Protein AF-A0A6S7CE94-F1 (afdb_monomer_lite)

pLDDT: mean 85.71, std 12.57, range [39.31, 97.12]

Sequence (89 aa):
MDEKVGGRLSKLSAPLGACEEAPDGAACRFILGQLKNPYFLGDEPGLTQTSGWVDAWTSKPSAYVVAAENSRDVAEAIKVGWDCGKSWG

Organism: NCBI:txid1544867

Radius of gyration: 15.88 Å; chains: 1; bounding box: 33×28×42 Å

Secondary structure (DSSP, 8-state):
-GGGGTS-EEEPP-TTHHHHH-TTSHHHHHHHHHTT-HHHHHH-TT-------TT-------SEEE---SHHHHHHHHHHHHHHHHTT-

Foldseek 3Di:
DCVQQPNQKDFADQQCVVCVVPVPDPSNVVSVVCVVPVVCQVPRQNDDDDPDDPPDDDDGGDRMDGPHPDPSNVVVVVVVVVVVVVVVD

Structure (mmCIF, N/CA/C/O backbone):
data_AF-A0A6S7CE94-F1
#
_entry.id   AF-A0A6S7CE94-F1
#
loop_
_atom_site.group_PDB
_atom_site.id
_atom_site.type_symbol
_atom_site.label_atom_id
_atom_site.label_alt_id
_atom_site.label_comp_id
_atom_site.label_asym_id
_atom_site.label_entity_id
_atom_site.label_seq_id
_atom_site.pdbx_PDB_ins_code
_atom_site.Cartn_x
_atom_site.Cartn_y
_atom_site.Cartn_z
_atom_site.occupancy
_atom_site.B_iso_or_equiv
_atom_site.auth_seq_id
_atom_site.auth_comp_id
_atom_site.auth_asym_id
_atom_site.auth_atom_id
_atom_site.pdbx_PDB_model_num
ATOM 1 N N . MET A 1 1 ? -5.196 -9.893 14.492 1.00 80.00 1 MET A N 1
ATOM 2 C CA . MET A 1 1 ? -5.685 -8.638 13.882 1.00 80.00 1 MET A CA 1
ATOM 3 C C . MET A 1 1 ? -6.768 -8.948 12.870 1.00 80.00 1 MET A C 1
ATOM 5 O O . MET A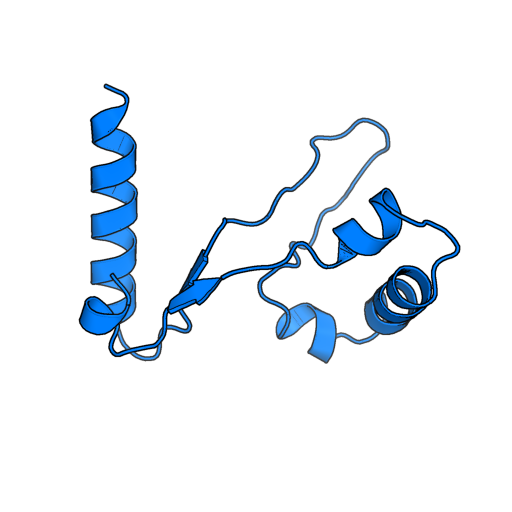 1 1 ? -7.865 -8.457 13.054 1.00 80.00 1 MET A O 1
ATOM 9 N N . ASP A 1 2 ? -6.499 -9.813 11.892 1.00 90.56 2 ASP A N 1
ATOM 10 C CA . ASP A 1 2 ? -7.478 -10.187 10.866 1.00 90.56 2 ASP A CA 1
ATOM 11 C C . ASP A 1 2 ? -8.857 -10.605 11.423 1.00 90.56 2 ASP A C 1
ATOM 13 O O . ASP A 1 2 ? -9.869 -9.993 11.099 1.00 90.56 2 ASP A O 1
ATOM 17 N N . GLU A 1 3 ? -8.897 -11.515 12.402 1.00 92.75 3 GLU A N 1
ATOM 18 C CA . GLU A 1 3 ? -10.142 -11.889 13.097 1.00 92.75 3 GLU A CA 1
ATOM 19 C C . GLU A 1 3 ? -10.861 -10.695 13.760 1.00 92.75 3 GLU A C 1
ATOM 21 O O . GLU A 1 3 ? -12.086 -10.593 13.719 1.00 92.75 3 GLU A O 1
ATOM 26 N N . LYS A 1 4 ? -10.112 -9.740 14.330 1.00 91.06 4 LYS A N 1
ATOM 27 C CA . LYS A 1 4 ? -10.686 -8.565 15.014 1.00 91.06 4 LYS A CA 1
ATOM 28 C C . LYS A 1 4 ? -11.386 -7.608 14.049 1.00 91.06 4 LYS A C 1
ATOM 30 O O . LYS A 1 4 ? -12.316 -6.922 14.469 1.00 91.06 4 LYS A O 1
ATOM 35 N N . VAL A 1 5 ? -10.960 -7.592 12.785 1.00 95.06 5 VAL A N 1
ATOM 36 C CA . VAL A 1 5 ? -11.592 -6.839 11.690 1.00 95.06 5 VAL A CA 1
ATOM 37 C C . VAL A 1 5 ? -12.478 -7.727 10.812 1.00 95.06 5 VAL A C 1
ATOM 39 O O . VAL A 1 5 ? -12.890 -7.316 9.733 1.00 95.06 5 VAL A O 1
ATOM 42 N N . GLY A 1 6 ? -12.806 -8.944 11.259 1.00 94.19 6 GLY A N 1
ATOM 43 C CA . GLY A 1 6 ? -13.711 -9.852 10.554 1.00 94.19 6 GLY A CA 1
ATOM 44 C C . GLY A 1 6 ? -13.167 -10.402 9.233 1.00 94.19 6 GLY A C 1
ATOM 45 O O . GLY A 1 6 ? -13.939 -10.550 8.294 1.00 94.19 6 GLY A O 1
ATOM 46 N N . GLY A 1 7 ? -11.864 -10.679 9.137 1.00 95.19 7 GLY A N 1
ATOM 47 C CA . GLY A 1 7 ? -11.255 -11.264 7.933 1.00 95.19 7 GLY A CA 1
ATOM 48 C C . GLY A 1 7 ? -10.904 -10.249 6.838 1.00 95.19 7 GLY A C 1
ATOM 49 O O . GLY A 1 7 ? -10.651 -10.626 5.698 1.00 95.19 7 GLY A O 1
ATOM 50 N N . ARG A 1 8 ? -10.953 -8.947 7.154 1.00 95.19 8 ARG A N 1
ATOM 51 C CA . ARG A 1 8 ? -10.787 -7.841 6.193 1.00 95.19 8 ARG A CA 1
ATOM 52 C C . ARG A 1 8 ? -9.374 -7.255 6.173 1.00 95.19 8 ARG A C 1
ATOM 54 O O . ARG A 1 8 ? -9.183 -6.144 5.680 1.00 95.19 8 ARG A O 1
ATOM 61 N N . LEU A 1 9 ? -8.382 -7.961 6.722 1.00 94.56 9 LEU A N 1
ATOM 62 C CA . LEU A 1 9 ? -6.979 -7.553 6.668 1.00 94.56 9 LEU A CA 1
ATOM 63 C C . LEU A 1 9 ? -6.302 -8.162 5.436 1.00 94.56 9 LEU A C 1
ATOM 65 O O . LEU A 1 9 ? -6.305 -9.374 5.250 1.00 94.56 9 LEU A O 1
ATOM 69 N N . SER A 1 10 ? -5.651 -7.336 4.621 1.00 93.81 10 SER A N 1
ATOM 70 C CA . SER A 1 10 ? -4.875 -7.790 3.462 1.00 93.81 10 SER A CA 1
ATOM 71 C C . SER A 1 10 ? -3.454 -7.249 3.502 1.00 93.81 10 SER A C 1
ATOM 73 O O . SER A 1 10 ? -3.211 -6.128 3.952 1.00 93.81 10 SER A O 1
ATOM 75 N N . LYS A 1 11 ? -2.492 -8.051 3.035 1.00 91.81 11 LYS A N 1
ATOM 76 C CA . LYS A 1 11 ? -1.113 -7.594 2.845 1.00 91.81 11 LYS A CA 1
ATOM 77 C C . LYS A 1 11 ? -1.057 -6.711 1.604 1.00 91.81 11 LYS A C 1
ATOM 79 O O . LYS A 1 11 ? -1.520 -7.123 0.545 1.00 91.81 11 LYS A O 1
ATOM 84 N N . LEU A 1 12 ? -0.481 -5.524 1.742 1.00 89.31 12 LEU A N 1
ATOM 85 C CA . LEU A 1 12 ? -0.295 -4.616 0.618 1.00 89.31 12 LEU A CA 1
ATOM 86 C C . LEU A 1 12 ? 0.969 -4.972 -0.163 1.00 89.31 12 LEU A C 1
ATOM 88 O O . LEU A 1 12 ? 2.009 -5.302 0.415 1.00 89.31 12 LEU A O 1
ATOM 92 N N . SER A 1 13 ? 0.880 -4.851 -1.482 1.00 84.25 13 SER A N 1
ATOM 93 C CA . SER A 1 13 ? 2.031 -4.773 -2.379 1.00 84.25 13 SER A CA 1
ATOM 94 C C . SER A 1 13 ? 2.275 -3.323 -2.781 1.00 84.25 13 SER A C 1
ATOM 96 O O . SER A 1 13 ? 1.325 -2.558 -2.895 1.00 84.25 13 SER A O 1
ATOM 98 N N . ALA A 1 14 ? 3.532 -2.951 -3.031 1.00 85.81 14 ALA A N 1
ATOM 99 C CA . ALA A 1 14 ? 3.865 -1.671 -3.649 1.00 85.81 14 ALA A CA 1
ATOM 100 C C . ALA A 1 14 ? 3.706 -1.802 -5.175 1.00 85.81 14 ALA A C 1
ATOM 102 O O . ALA A 1 14 ? 4.541 -2.467 -5.793 1.00 85.81 14 ALA A O 1
ATOM 103 N N . PRO A 1 15 ? 2.682 -1.201 -5.811 1.00 85.94 15 PRO A N 1
ATOM 104 C CA . PRO A 1 15 ? 2.396 -1.460 -7.227 1.00 85.94 15 PRO A CA 1
ATOM 105 C C . PRO A 1 15 ? 3.538 -1.016 -8.150 1.00 85.94 15 PRO A C 1
ATOM 107 O O . PRO A 1 15 ? 3.855 -1.689 -9.127 1.00 85.94 15 PRO A O 1
ATOM 110 N N . LEU A 1 16 ? 4.217 0.080 -7.798 1.00 87.56 16 LEU A N 1
ATOM 111 C CA . LEU A 1 16 ? 5.390 0.578 -8.522 1.00 87.56 16 LEU A CA 1
ATOM 112 C C . LEU A 1 16 ? 6.689 -0.177 -8.193 1.00 87.56 16 LEU A C 1
ATOM 114 O O . LEU A 1 16 ? 7.679 0.019 -8.891 1.00 87.56 16 LEU A O 1
ATOM 118 N N . GLY A 1 17 ? 6.696 -1.085 -7.209 1.00 88.25 17 GLY A N 1
ATOM 119 C CA . GLY A 1 17 ? 7.880 -1.889 -6.874 1.00 88.25 17 GLY A CA 1
ATOM 120 C C . GLY A 1 17 ? 8.356 -2.758 -8.043 1.00 88.25 17 GLY A C 1
ATOM 121 O O . GLY A 1 17 ? 9.553 -2.927 -8.247 1.00 88.25 17 GLY A O 1
ATOM 122 N N . ALA A 1 18 ? 7.436 -3.204 -8.906 1.00 89.56 18 ALA A N 1
ATOM 123 C CA . ALA A 1 18 ? 7.789 -3.919 -10.134 1.00 89.56 18 ALA A CA 1
ATOM 124 C C . ALA A 1 18 ? 8.647 -3.078 -11.102 1.00 89.56 18 ALA A C 1
ATOM 126 O O . ALA A 1 18 ? 9.413 -3.635 -11.887 1.00 89.56 18 ALA A O 1
ATOM 127 N N . CYS A 1 19 ? 8.521 -1.748 -11.062 1.00 89.75 19 CYS A N 1
ATOM 128 C CA . CYS A 1 19 ? 9.348 -0.836 -11.849 1.00 89.75 19 CYS A CA 1
ATO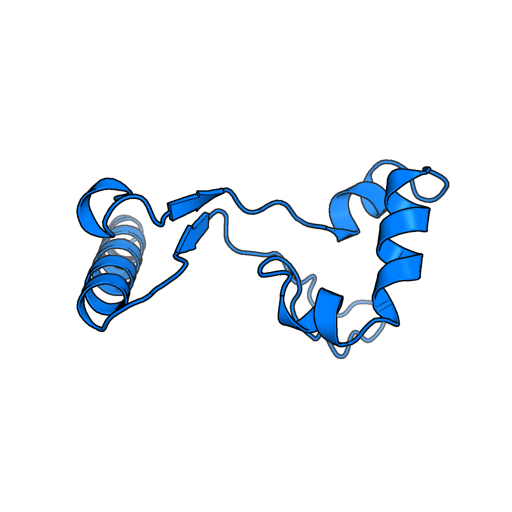M 129 C C . CYS A 1 19 ? 10.730 -0.610 -11.235 1.00 89.75 19 CYS A C 1
ATOM 131 O O . CYS A 1 19 ? 11.669 -0.346 -11.979 1.00 89.75 19 CYS A O 1
ATOM 133 N N . GLU A 1 20 ? 10.868 -0.732 -9.912 1.00 87.94 20 GLU A N 1
ATOM 134 C CA . GLU A 1 20 ? 12.174 -0.707 -9.241 1.00 87.94 20 GLU A CA 1
ATOM 135 C C . GLU A 1 20 ? 12.975 -1.976 -9.561 1.00 87.94 20 GLU A C 1
ATOM 137 O O . GLU A 1 20 ? 14.171 -1.901 -9.831 1.00 87.94 20 GLU A O 1
ATOM 142 N N . GLU A 1 21 ? 12.312 -3.137 -9.580 1.00 91.31 21 GLU A N 1
ATOM 143 C CA . GLU A 1 21 ? 12.942 -4.426 -9.892 1.00 91.31 21 GLU A CA 1
ATOM 144 C C . GLU A 1 21 ? 13.300 -4.569 -11.379 1.00 91.31 21 GLU A C 1
ATOM 146 O O . GLU A 1 21 ? 14.393 -5.024 -11.720 1.00 91.31 21 GLU A O 1
ATOM 151 N N . ALA A 1 22 ? 12.375 -4.209 -12.275 1.00 95.25 22 ALA A N 1
ATOM 152 C CA . ALA A 1 22 ? 12.546 -4.334 -13.719 1.00 95.25 22 ALA A CA 1
ATOM 153 C C . ALA A 1 22 ? 11.820 -3.190 -14.456 1.00 95.25 22 ALA A C 1
ATOM 155 O O . ALA A 1 22 ? 10.653 -3.348 -14.837 1.00 95.25 22 ALA A O 1
ATOM 156 N N . PRO A 1 23 ? 12.506 -2.062 -14.727 1.00 93.50 23 PRO A N 1
ATOM 157 C CA . PRO A 1 23 ? 11.910 -0.899 -15.394 1.00 93.50 23 PRO A CA 1
ATOM 158 C C . PRO A 1 23 ? 11.282 -1.232 -16.757 1.00 93.50 23 PRO A C 1
ATOM 160 O O . PRO A 1 23 ? 10.194 -0.763 -17.084 1.00 93.50 23 PRO A O 1
ATOM 163 N N . ASP A 1 24 ? 11.920 -2.127 -17.517 1.00 95.50 24 ASP A N 1
ATOM 164 C CA . ASP A 1 24 ? 11.431 -2.623 -18.810 1.00 95.50 24 ASP A CA 1
ATOM 165 C C . ASP A 1 24 ? 10.656 -3.951 -18.687 1.00 95.50 24 ASP A C 1
ATOM 167 O O . ASP A 1 24 ? 10.453 -4.679 -19.665 1.00 95.50 24 ASP A O 1
ATOM 171 N N . GLY A 1 25 ? 10.223 -4.316 -17.483 1.00 96.75 25 GLY A N 1
ATOM 172 C CA . GLY A 1 25 ? 9.441 -5.517 -17.218 1.00 96.75 25 GLY A CA 1
ATOM 173 C C . GLY A 1 25 ? 7.991 -5.394 -17.692 1.00 96.75 25 GLY A C 1
ATOM 174 O O . GLY A 1 25 ? 7.412 -4.308 -17.760 1.00 96.75 25 GLY A O 1
ATOM 175 N N . ALA A 1 26 ? 7.356 -6.531 -17.994 1.00 96.62 26 ALA A N 1
ATOM 176 C CA . ALA A 1 26 ? 5.940 -6.555 -18.372 1.00 96.62 26 ALA A CA 1
ATOM 177 C C . ALA A 1 26 ? 5.027 -6.030 -17.246 1.00 96.62 26 ALA A C 1
ATOM 179 O O . ALA A 1 26 ? 4.085 -5.293 -17.526 1.00 96.62 26 ALA A O 1
ATOM 180 N N . ALA A 1 27 ? 5.347 -6.351 -15.987 1.00 93.00 27 ALA A N 1
ATOM 181 C CA . ALA A 1 27 ? 4.613 -5.870 -14.819 1.00 93.00 27 ALA A CA 1
ATOM 182 C C . ALA A 1 27 ? 4.718 -4.343 -14.653 1.00 93.00 27 ALA A C 1
ATOM 184 O O . ALA A 1 27 ? 3.696 -3.687 -14.463 1.00 93.00 27 ALA A O 1
ATOM 185 N N . CYS A 1 28 ? 5.914 -3.762 -14.820 1.00 94.06 28 CYS A N 1
ATOM 186 C CA . CYS A 1 28 ? 6.081 -2.309 -14.777 1.00 94.06 28 CYS A CA 1
ATOM 187 C C . CYS A 1 28 ? 5.271 -1.613 -15.882 1.00 94.06 28 CYS A C 1
ATOM 189 O O . CYS A 1 28 ? 4.485 -0.708 -15.604 1.00 94.06 28 CYS A O 1
ATOM 191 N N . ARG A 1 29 ? 5.370 -2.090 -17.132 1.00 95.31 29 ARG A N 1
ATOM 192 C CA . ARG A 1 29 ? 4.573 -1.549 -18.248 1.00 95.31 29 ARG A CA 1
ATOM 193 C C . ARG A 1 29 ? 3.068 -1.627 -17.997 1.00 95.31 29 ARG A C 1
ATOM 195 O O . ARG A 1 29 ? 2.353 -0.686 -18.335 1.00 95.31 29 ARG A O 1
ATOM 202 N N . PHE A 1 30 ? 2.590 -2.730 -17.421 1.00 93.56 30 PHE A N 1
ATOM 203 C CA . PHE A 1 30 ? 1.181 -2.896 -17.076 1.00 93.56 30 PHE A CA 1
ATOM 204 C C . PHE A 1 30 ? 0.723 -1.833 -16.070 1.00 93.56 30 PHE A C 1
ATOM 206 O O . PHE A 1 30 ? -0.246 -1.122 -16.343 1.00 93.56 30 PHE A O 1
ATOM 213 N N . ILE A 1 31 ? 1.445 -1.672 -14.956 1.00 91.81 31 ILE A N 1
ATOM 214 C CA . ILE A 1 31 ? 1.097 -0.695 -13.914 1.00 91.81 31 ILE A CA 1
ATOM 215 C C . ILE A 1 31 ? 1.157 0.732 -14.458 1.00 91.81 31 ILE A C 1
ATO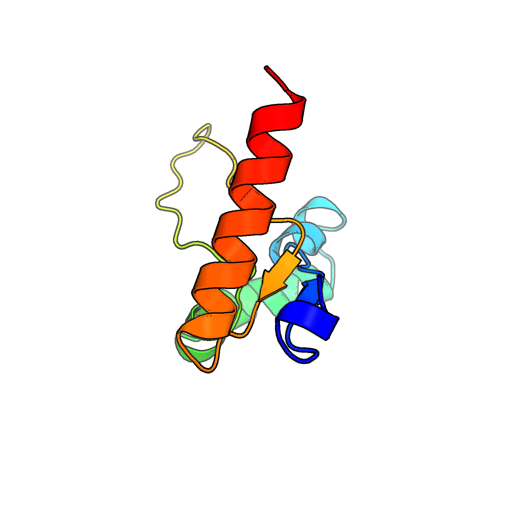M 217 O O . ILE A 1 31 ? 0.190 1.474 -14.301 1.00 91.81 31 ILE A O 1
ATOM 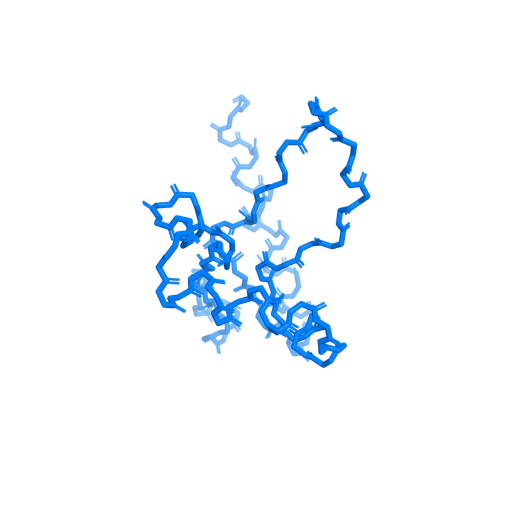221 N N . LEU A 1 32 ? 2.223 1.103 -15.176 1.00 91.56 32 LEU A N 1
ATOM 222 C CA . LEU A 1 32 ? 2.340 2.428 -15.800 1.00 91.56 32 LEU A CA 1
ATOM 223 C C . LEU A 1 32 ? 1.194 2.715 -16.786 1.00 91.56 32 LEU A C 1
ATOM 225 O O . LEU A 1 32 ? 0.733 3.852 -16.882 1.00 91.56 32 LEU A O 1
ATOM 229 N N . GLY A 1 33 ? 0.694 1.693 -17.487 1.00 93.19 33 GLY A N 1
ATOM 230 C CA . GLY A 1 33 ? -0.492 1.804 -18.338 1.00 93.19 33 GLY A CA 1
ATOM 231 C C . GLY A 1 33 ? -1.781 2.083 -17.557 1.00 93.19 33 GLY A C 1
ATOM 232 O O . GLY A 1 33 ? -2.620 2.856 -18.021 1.00 93.19 33 GLY A O 1
ATOM 233 N N . GLN A 1 34 ? -1.929 1.506 -16.361 1.00 92.31 34 GLN A N 1
ATOM 234 C CA . GLN A 1 34 ? -3.091 1.721 -15.493 1.00 92.31 34 GLN A CA 1
ATOM 235 C C . GLN A 1 34 ? -3.079 3.070 -14.765 1.00 92.31 34 GLN A C 1
ATOM 237 O O . GLN A 1 34 ? -4.135 3.526 -14.341 1.00 92.31 34 GLN A O 1
ATOM 242 N N . LEU A 1 35 ? -1.943 3.772 -14.683 1.00 88.75 35 LEU A N 1
ATOM 243 C CA . LEU A 1 35 ? -1.873 5.085 -14.020 1.00 88.75 35 LEU A CA 1
ATOM 244 C C . LEU A 1 35 ? -2.732 6.177 -14.685 1.00 88.75 35 LEU A C 1
ATOM 246 O O . LEU A 1 35 ? -2.901 7.252 -14.123 1.00 88.75 35 LEU A O 1
ATOM 250 N N . LYS A 1 36 ? -3.283 5.928 -15.877 1.00 87.31 36 LYS A N 1
ATOM 251 C CA . LYS A 1 36 ? -4.250 6.825 -16.537 1.00 87.31 36 LYS A CA 1
ATOM 252 C C . LYS A 1 36 ? -5.711 6.457 -16.252 1.00 87.31 36 LYS A C 1
ATOM 254 O O . LYS A 1 36 ? -6.608 7.165 -16.700 1.00 87.31 36 LYS A O 1
ATOM 259 N N . ASN A 1 37 ? -5.959 5.350 -15.554 1.00 91.81 37 ASN A N 1
ATOM 260 C CA . ASN A 1 37 ? -7.287 4.850 -15.230 1.00 91.81 37 ASN A CA 1
ATOM 261 C C . ASN A 1 37 ? -7.699 5.346 -13.829 1.00 91.81 37 ASN A C 1
ATOM 263 O O . ASN A 1 37 ? -7.168 4.851 -12.833 1.00 91.81 37 ASN A O 1
ATOM 267 N N . PRO A 1 38 ? -8.648 6.294 -13.716 1.00 89.62 38 PRO A N 1
ATOM 268 C CA . PRO A 1 38 ? -9.028 6.864 -12.425 1.00 89.62 38 PRO A CA 1
ATOM 269 C C . PRO A 1 38 ? -9.677 5.846 -11.479 1.00 89.62 38 PRO A C 1
ATOM 271 O O . PRO A 1 38 ? -9.566 6.008 -10.268 1.00 89.62 38 PRO A O 1
ATOM 274 N N . TYR A 1 39 ? -10.312 4.793 -12.006 1.00 91.25 39 TYR A N 1
ATOM 275 C CA . TYR A 1 39 ? -10.889 3.725 -11.187 1.00 91.25 39 TYR A CA 1
ATOM 276 C C . TYR A 1 39 ? -9.795 2.866 -10.565 1.00 91.25 39 TYR A C 1
ATOM 278 O O . TYR A 1 39 ? -9.784 2.668 -9.360 1.00 91.25 39 TYR A O 1
ATOM 286 N N . PHE A 1 40 ? -8.805 2.457 -11.364 1.00 90.75 40 PHE A N 1
ATOM 287 C CA . PHE A 1 40 ? -7.655 1.713 -10.851 1.00 90.75 40 PHE A CA 1
ATOM 288 C C . PHE A 1 40 ? -6.902 2.502 -9.773 1.00 90.75 40 PHE A C 1
ATOM 290 O O . PHE A 1 40 ? -6.574 1.955 -8.729 1.00 90.75 40 PHE A O 1
ATOM 297 N N . LEU A 1 41 ? -6.664 3.797 -10.003 1.00 88.44 41 LEU A N 1
ATOM 298 C CA . LEU A 1 41 ? -5.996 4.657 -9.024 1.00 88.44 41 LEU A CA 1
ATOM 299 C C . LEU A 1 41 ? -6.784 4.816 -7.716 1.00 88.44 41 LEU A C 1
ATOM 301 O O . LEU A 1 41 ? -6.169 4.980 -6.668 1.00 88.44 41 LEU A O 1
ATOM 305 N N . GLY A 1 42 ? -8.119 4.832 -7.781 1.00 88.19 42 GLY A N 1
ATOM 306 C CA . GLY A 1 42 ? -8.979 4.945 -6.602 1.00 88.19 42 GLY A CA 1
ATOM 307 C C . GLY A 1 42 ? -9.146 3.629 -5.841 1.00 88.19 42 GLY A C 1
ATOM 308 O O . GLY A 1 42 ? -9.247 3.650 -4.616 1.00 88.19 42 GLY A O 1
ATOM 309 N N . ASP A 1 43 ? -9.150 2.507 -6.561 1.00 90.25 43 ASP A N 1
ATOM 310 C CA . ASP A 1 43 ? -9.368 1.172 -6.000 1.00 90.25 43 ASP A CA 1
ATOM 311 C C . ASP A 1 43 ? -8.084 0.533 -5.465 1.00 90.25 43 ASP A C 1
ATOM 313 O O . ASP A 1 43 ? -8.168 -0.363 -4.631 1.00 90.25 43 ASP A O 1
ATOM 317 N N . GLU A 1 44 ? -6.906 0.953 -5.937 1.00 90.69 44 GLU A N 1
ATOM 318 C CA . GLU A 1 44 ? -5.620 0.384 -5.533 1.00 90.69 44 GLU A CA 1
ATOM 319 C C . GLU A 1 44 ? -5.128 0.992 -4.201 1.00 90.69 44 GLU A C 1
ATOM 321 O O . GLU A 1 44 ? -4.575 2.098 -4.183 1.00 90.69 44 GLU A O 1
ATOM 326 N N . PRO A 1 45 ? -5.249 0.274 -3.066 1.00 90.00 45 PRO A N 1
ATOM 327 C CA . PRO A 1 45 ? -4.901 0.805 -1.746 1.00 90.00 45 PRO A CA 1
ATOM 328 C C . PRO A 1 45 ? -3.392 1.012 -1.541 1.00 90.00 45 PRO A C 1
ATOM 330 O O . PRO A 1 45 ? -2.986 1.665 -0.577 1.00 90.00 45 PRO A O 1
ATOM 333 N N . GLY A 1 46 ? -2.549 0.437 -2.406 1.00 88.88 46 GLY A N 1
ATOM 334 C CA . GLY A 1 46 ? -1.102 0.636 -2.405 1.00 88.88 46 GLY A CA 1
ATOM 335 C C . GLY A 1 46 ? -0.642 1.917 -3.105 1.00 88.88 46 GLY A C 1
ATOM 336 O O . GLY A 1 46 ? 0.552 2.223 -3.056 1.00 88.88 46 GLY A O 1
ATOM 337 N N . LEU A 1 47 ? -1.545 2.661 -3.755 1.00 85.50 47 LEU A N 1
ATOM 338 C CA . LEU A 1 47 ? -1.226 3.915 -4.433 1.00 85.50 47 LEU A CA 1
ATOM 339 C C . LEU A 1 47 ? -1.599 5.124 -3.580 1.00 85.50 47 LEU A C 1
ATOM 341 O O . LEU A 1 47 ? -2.717 5.285 -3.100 1.00 85.50 47 LEU A O 1
ATOM 345 N N . THR A 1 48 ? -0.640 6.029 -3.443 1.00 75.50 48 THR A N 1
ATOM 346 C CA . THR A 1 48 ? -0.843 7.363 -2.890 1.00 75.50 48 THR A CA 1
ATOM 347 C C . THR A 1 48 ? -0.668 8.368 -4.020 1.00 75.50 48 THR A C 1
ATOM 349 O O . THR A 1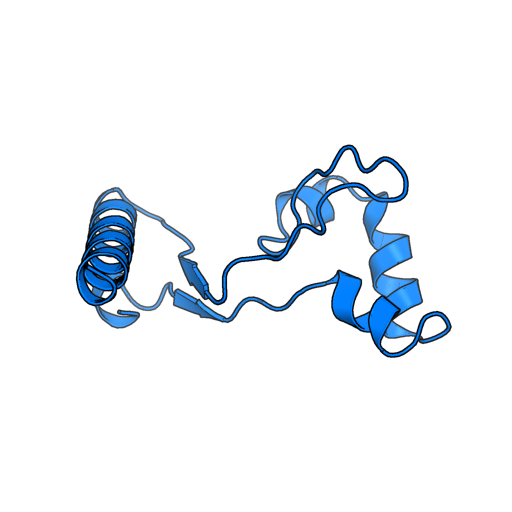 48 ? 0.276 8.279 -4.809 1.00 75.50 48 THR A O 1
ATOM 352 N N . GLN A 1 49 ? -1.576 9.342 -4.130 1.00 68.94 49 GLN A N 1
ATOM 353 C CA . GLN A 1 49 ? -1.334 10.466 -5.029 1.00 68.94 49 GLN A CA 1
ATOM 354 C C . GLN A 1 49 ? -0.166 11.278 -4.474 1.00 68.94 49 GLN A C 1
ATOM 356 O O . GLN A 1 49 ? -0.289 11.960 -3.457 1.00 68.94 49 GLN A O 1
ATOM 361 N N . THR A 1 50 ? 0.981 11.175 -5.136 1.00 64.56 50 THR A N 1
ATOM 362 C CA . THR A 1 50 ? 2.182 11.927 -4.792 1.00 64.56 50 THR A CA 1
ATOM 363 C C . THR A 1 50 ? 2.400 13.010 -5.841 1.00 64.56 50 THR A C 1
ATOM 365 O O . THR A 1 50 ? 2.500 12.741 -7.035 1.00 64.56 50 THR A O 1
ATOM 368 N N . SER A 1 51 ? 2.487 14.267 -5.411 1.00 54.44 51 SER A N 1
ATOM 369 C CA . SER A 1 51 ? 3.038 15.341 -6.240 1.00 54.44 51 SER A CA 1
ATOM 370 C C . SER A 1 51 ? 4.567 15.264 -6.149 1.00 54.44 51 SER A C 1
ATOM 372 O O . SER A 1 51 ? 5.190 16.013 -5.397 1.00 54.44 51 SER A O 1
ATOM 374 N N . GLY A 1 52 ? 5.172 14.269 -6.797 1.00 60.34 52 GLY A N 1
ATOM 375 C CA . GLY A 1 52 ? 6.614 14.036 -6.704 1.00 60.34 52 GLY A CA 1
ATOM 376 C C . GLY A 1 52 ? 7.412 15.033 -7.546 1.00 60.34 52 GLY A C 1
ATOM 377 O O . GLY A 1 52 ? 7.319 15.014 -8.769 1.00 60.34 52 GLY A O 1
ATOM 378 N N . TRP A 1 53 ? 8.212 15.882 -6.897 1.00 60.47 53 TRP A N 1
ATOM 379 C CA . TRP A 1 53 ? 9.386 16.504 -7.523 1.00 60.47 53 TRP A CA 1
ATOM 380 C C . TRP A 1 53 ? 10.555 15.509 -7.509 1.00 60.47 53 TRP A C 1
ATOM 382 O O . TRP A 1 53 ? 10.578 14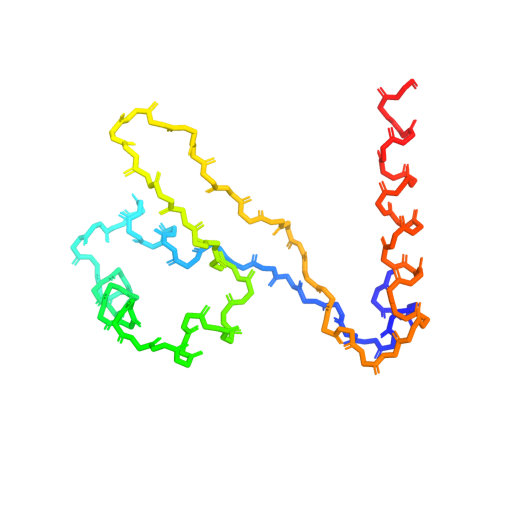.597 -6.682 1.00 60.47 53 TRP A O 1
ATOM 392 N N . VAL A 1 54 ? 11.533 15.681 -8.404 1.00 69.00 54 VAL A N 1
ATOM 393 C CA . VAL A 1 54 ? 12.779 14.898 -8.342 1.00 69.00 54 VAL A CA 1
ATOM 394 C C . VAL A 1 54 ? 13.451 15.123 -6.974 1.00 69.00 54 VAL A C 1
ATOM 396 O O . VAL A 1 54 ? 13.412 16.240 -6.459 1.00 69.00 54 VAL A O 1
ATOM 399 N N . ASP A 1 55 ? 13.981 14.060 -6.363 1.00 69.88 55 ASP A N 1
ATOM 400 C CA . ASP A 1 55 ? 14.576 14.039 -5.008 1.00 69.88 55 ASP A CA 1
ATOM 401 C C . ASP A 1 55 ? 13.629 14.360 -3.835 1.00 69.88 55 ASP A C 1
ATOM 403 O O . ASP A 1 55 ? 14.061 14.627 -2.711 1.00 69.88 55 ASP A O 1
ATOM 407 N N . ALA A 1 56 ? 12.317 14.301 -4.061 1.00 74.00 56 ALA A N 1
ATOM 408 C CA . ALA A 1 56 ? 11.344 14.352 -2.979 1.00 74.00 56 ALA A CA 1
ATOM 409 C C . ALA A 1 56 ? 11.313 13.031 -2.179 1.00 74.00 56 ALA A C 1
ATOM 411 O O . ALA A 1 56 ? 11.792 11.987 -2.618 1.00 74.00 56 ALA A O 1
ATOM 412 N N . TRP A 1 57 ? 10.704 13.075 -0.992 1.00 75.75 57 TRP A N 1
ATOM 413 C CA . TRP A 1 57 ? 10.397 11.899 -0.173 1.00 75.75 57 TRP A CA 1
ATOM 414 C C . TRP A 1 57 ? 9.783 10.740 -0.982 1.00 75.75 57 TRP A C 1
ATOM 416 O O . TRP A 1 57 ? 8.773 10.902 -1.671 1.00 75.75 57 TRP A O 1
ATOM 426 N N . THR A 1 58 ? 10.370 9.546 -0.857 1.00 77.62 58 THR A N 1
ATOM 427 C CA . THR A 1 58 ? 9.809 8.321 -1.435 1.00 77.62 58 THR A CA 1
ATOM 428 C C . THR A 1 58 ? 8.596 7.884 -0.621 1.00 77.62 58 THR A C 1
ATOM 430 O O . THR A 1 58 ? 8.722 7.503 0.546 1.00 77.62 58 THR A O 1
ATOM 433 N N . SER A 1 59 ? 7.408 7.917 -1.227 1.00 78.19 59 SER A N 1
ATOM 434 C CA . SER A 1 59 ? 6.214 7.351 -0.598 1.00 78.19 59 SER A CA 1
ATOM 435 C C . SER A 1 59 ? 6.303 5.827 -0.579 1.00 78.19 59 SER A C 1
ATOM 437 O O . SER A 1 59 ? 6.617 5.204 -1.591 1.00 78.19 59 SER A O 1
ATOM 439 N N . LYS A 1 60 ? 6.011 5.224 0.576 1.00 82.81 60 LYS A N 1
ATOM 440 C CA . LYS A 1 60 ? 5.955 3.773 0.751 1.00 82.81 60 LYS A CA 1
ATOM 441 C C . LYS A 1 60 ? 4.617 3.394 1.388 1.00 82.81 60 LYS A C 1
ATOM 443 O O . LYS A 1 60 ? 4.287 3.961 2.433 1.00 82.81 60 LYS A O 1
ATOM 448 N N . PRO A 1 61 ? 3.850 2.458 0.804 1.00 86.38 61 PRO A N 1
ATOM 449 C CA . PRO A 1 61 ? 2.594 2.024 1.398 1.00 86.38 61 PRO A CA 1
ATOM 450 C C . PRO A 1 61 ? 2.825 1.311 2.737 1.00 86.38 61 PRO A C 1
ATOM 452 O O . PRO A 1 61 ? 3.904 0.777 3.013 1.00 86.38 61 PRO A O 1
ATOM 455 N N . SER A 1 62 ? 1.781 1.281 3.567 1.00 88.69 62 SER A N 1
ATOM 456 C CA . SER A 1 62 ? 1.762 0.456 4.782 1.00 88.69 62 SER A CA 1
ATOM 457 C C . SER A 1 62 ? 1.919 -1.030 4.434 1.00 88.69 62 SER A C 1
ATOM 459 O O . SER A 1 62 ? 1.611 -1.448 3.324 1.00 88.69 62 SER A O 1
ATOM 461 N N . ALA A 1 63 ? 2.361 -1.862 5.384 1.00 90.50 63 ALA A N 1
ATOM 462 C CA . ALA A 1 63 ? 2.499 -3.306 5.142 1.00 90.50 63 ALA A CA 1
ATOM 463 C C . ALA A 1 63 ? 1.147 -4.032 4.973 1.00 90.50 63 ALA A C 1
ATOM 465 O O . ALA A 1 63 ? 1.075 -5.076 4.323 1.00 90.50 63 ALA A O 1
ATOM 466 N N . TYR A 1 64 ? 0.084 -3.485 5.566 1.00 91.44 64 TYR A N 1
ATOM 467 C CA . TYR A 1 64 ? -1.257 -4.056 5.554 1.00 91.44 64 TYR A CA 1
ATOM 468 C C . TYR A 1 64 ? -2.307 -2.970 5.330 1.00 91.44 64 TYR A C 1
ATOM 470 O O . TYR A 1 64 ? -2.102 -1.816 5.711 1.00 91.44 64 TYR A O 1
ATOM 478 N N . VAL A 1 65 ? -3.445 -3.374 4.774 1.00 93.56 65 VAL A N 1
ATOM 479 C CA . VAL A 1 65 ? -4.666 -2.576 4.644 1.00 93.56 65 VAL A CA 1
ATOM 480 C C . VAL A 1 65 ? -5.826 -3.306 5.309 1.00 93.56 65 VAL A C 1
ATOM 482 O O . VAL A 1 65 ? -5.869 -4.537 5.318 1.00 93.56 65 VAL A O 1
ATOM 485 N N . VAL A 1 66 ? -6.767 -2.543 5.861 1.00 95.31 66 VAL A N 1
ATOM 486 C CA . VAL A 1 66 ? -8.063 -3.056 6.311 1.00 95.31 66 VAL A CA 1
ATOM 487 C C . VAL A 1 66 ? -9.135 -2.515 5.372 1.00 95.31 66 VAL A C 1
ATOM 489 O O . VAL A 1 66 ? -9.312 -1.300 5.289 1.00 95.31 66 VAL A O 1
ATOM 492 N N . ALA A 1 67 ? -9.860 -3.399 4.690 1.00 95.62 67 ALA A N 1
ATOM 493 C CA . ALA A 1 67 ? -11.038 -3.033 3.905 1.00 95.62 67 ALA A CA 1
ATOM 494 C C . ALA A 1 67 ? -12.221 -2.787 4.857 1.00 95.62 67 ALA A C 1
ATOM 496 O O . ALA A 1 67 ? -13.046 -3.665 5.070 1.00 95.62 67 ALA A O 1
ATOM 497 N N . ALA A 1 68 ? -12.241 -1.638 5.533 1.00 96.06 68 ALA A N 1
ATOM 498 C CA . ALA A 1 68 ? -13.209 -1.365 6.593 1.00 96.06 68 ALA A CA 1
ATOM 499 C C . ALA A 1 68 ? -14.645 -1.261 6.050 1.00 96.06 68 ALA A C 1
ATOM 501 O O . ALA A 1 68 ? -14.912 -0.472 5.148 1.00 96.06 68 ALA A O 1
ATOM 502 N N . GLU A 1 69 ? -15.580 -1.996 6.652 1.00 96.94 69 GLU A N 1
ATOM 503 C CA . GLU A 1 69 ? -17.007 -1.960 6.285 1.00 96.94 69 GLU A CA 1
ATOM 504 C C . GLU A 1 69 ? -17.865 -1.277 7.352 1.00 96.94 69 GLU A C 1
ATOM 506 O O . GLU A 1 69 ? -19.002 -0.877 7.102 1.00 96.94 69 GLU A O 1
ATOM 511 N N . ASN A 1 70 ? -17.342 -1.150 8.572 1.00 97.12 70 ASN A N 1
ATOM 512 C CA . ASN A 1 70 ? -18.048 -0.539 9.689 1.00 97.12 70 ASN A CA 1
ATOM 513 C C . ASN A 1 70 ? -17.086 0.155 10.668 1.00 97.12 70 ASN A C 1
ATOM 515 O O . ASN A 1 70 ? -15.864 0.020 10.604 1.00 97.12 70 ASN A O 1
ATOM 519 N N . SER A 1 71 ? -17.653 0.906 11.615 1.00 96.81 71 SER A N 1
ATOM 520 C CA . SER A 1 71 ? -16.884 1.690 12.588 1.00 96.81 71 SER A CA 1
ATOM 521 C C . SER A 1 71 ? -16.026 0.842 13.534 1.00 96.81 71 SER A C 1
ATOM 523 O O . SER A 1 71 ? -15.007 1.330 14.027 1.00 96.81 71 SER A O 1
ATOM 525 N N . ARG A 1 72 ? -16.386 -0.426 13.776 1.00 96.38 72 ARG A N 1
ATOM 526 C CA . ARG A 1 72 ? -15.591 -1.338 14.610 1.00 96.38 72 ARG A CA 1
ATOM 527 C C . ARG A 1 72 ? -14.271 -1.696 13.932 1.00 96.38 72 ARG A C 1
ATOM 529 O O . ARG A 1 72 ? -13.253 -1.717 14.618 1.00 96.38 72 ARG A O 1
ATOM 536 N N . ASP A 1 73 ? -14.269 -1.905 12.617 1.00 96.75 73 ASP A N 1
ATOM 537 C CA . ASP A 1 73 ? -13.042 -2.200 11.862 1.00 96.75 73 ASP A CA 1
ATOM 538 C C . ASP A 1 73 ? -12.016 -1.074 12.006 1.00 96.75 73 ASP A C 1
ATOM 540 O O . ASP A 1 73 ? -10.842 -1.319 12.291 1.00 96.75 73 ASP A O 1
ATOM 544 N N . VAL A 1 74 ? -12.485 0.172 11.892 1.00 95.25 74 VAL A N 1
ATOM 545 C CA . VAL A 1 74 ? -11.662 1.376 12.068 1.00 95.25 74 VAL A CA 1
ATOM 546 C C . VAL A 1 74 ? -11.099 1.448 13.488 1.00 95.25 74 VAL A C 1
ATOM 548 O O . VAL A 1 74 ? -9.900 1.666 13.671 1.00 95.25 74 VAL A O 1
ATOM 551 N N . ALA A 1 75 ? -11.938 1.226 14.505 1.00 96.19 75 ALA A N 1
ATOM 552 C CA . ALA A 1 75 ? -11.511 1.274 15.903 1.00 96.19 75 ALA A CA 1
ATOM 553 C C . ALA A 1 75 ? -10.439 0.216 16.221 1.00 96.19 75 ALA A C 1
ATOM 555 O O . ALA A 1 75 ? -9.466 0.514 16.916 1.00 96.19 75 ALA A O 1
ATOM 556 N N . GLU A 1 76 ? -10.591 -1.009 15.716 1.00 95.31 76 GLU A N 1
ATOM 557 C CA . GLU A 1 76 ? -9.608 -2.079 15.919 1.00 95.31 76 GLU A CA 1
ATOM 558 C C . GLU A 1 76 ? -8.294 -1.809 15.168 1.00 95.31 76 GLU A C 1
ATOM 560 O O . GLU A 1 76 ? -7.219 -2.040 15.726 1.00 95.31 76 GLU A O 1
ATOM 565 N N . ALA A 1 77 ? -8.350 -1.243 13.957 1.00 92.12 77 ALA A N 1
ATOM 566 C CA . ALA A 1 77 ? -7.158 -0.827 13.215 1.00 92.12 77 ALA A CA 1
ATOM 567 C C . ALA A 1 77 ? -6.353 0.253 13.953 1.00 92.12 77 ALA A C 1
ATOM 569 O O . ALA A 1 77 ? -5.132 0.134 14.082 1.00 92.12 77 ALA A O 1
ATOM 570 N N . ILE A 1 78 ? -7.031 1.260 14.510 1.00 92.44 78 ILE A N 1
ATOM 571 C CA . ILE A 1 78 ? -6.390 2.328 15.292 1.00 92.44 78 ILE A CA 1
ATOM 572 C C . ILE A 1 78 ? -5.730 1.772 16.557 1.00 92.44 78 ILE A C 1
ATOM 574 O O . ILE A 1 78 ? -4.591 2.134 16.854 1.00 92.44 78 ILE A O 1
ATOM 578 N N . LYS A 1 79 ? -6.408 0.882 17.296 1.00 92.56 79 LYS A N 1
ATOM 579 C CA . LYS A 1 79 ? -5.837 0.264 18.507 1.00 92.56 79 LYS A CA 1
ATOM 580 C C . LYS A 1 79 ? -4.517 -0.438 18.205 1.00 92.56 79 LYS A C 1
ATOM 582 O O . LYS A 1 79 ? -3.537 -0.207 18.907 1.00 92.56 79 LYS A O 1
ATOM 587 N N . VAL A 1 80 ? -4.472 -1.234 17.134 1.00 83.12 80 VAL A N 1
ATOM 588 C CA . VAL A 1 80 ? -3.238 -1.917 16.719 1.00 83.12 80 VAL A CA 1
ATOM 589 C C . VAL A 1 80 ? -2.144 -0.923 16.342 1.00 83.12 80 VAL A C 1
ATOM 591 O O . VAL A 1 80 ? -1.005 -1.096 16.771 1.00 83.12 80 VAL A O 1
ATOM 594 N N . GLY A 1 81 ? -2.476 0.136 15.598 1.00 81.62 81 GLY A N 1
ATOM 595 C CA . GLY A 1 81 ? -1.519 1.197 15.273 1.00 81.62 81 GLY A CA 1
ATOM 596 C C . GLY A 1 81 ? -0.918 1.855 16.520 1.00 81.62 81 GLY A C 1
ATOM 597 O O . GLY A 1 81 ? 0.293 2.059 16.592 1.00 81.62 81 GLY A O 1
ATOM 598 N N . TRP A 1 82 ? -1.739 2.118 17.541 1.00 79.25 82 TRP A N 1
ATOM 599 C CA . TRP A 1 82 ? -1.269 2.679 18.808 1.00 79.25 82 TRP A CA 1
ATOM 600 C C . TRP A 1 82 ? -0.367 1.698 19.566 1.00 79.25 82 TRP A C 1
ATOM 602 O O . TRP A 1 82 ? 0.710 2.084 20.016 1.00 79.25 82 TRP A O 1
ATOM 612 N N . ASP A 1 83 ? -0.754 0.433 19.702 1.00 80.50 83 ASP A N 1
ATOM 613 C CA . ASP A 1 83 ? 0.066 -0.556 20.414 1.00 80.50 83 ASP A CA 1
ATOM 614 C C . ASP A 1 83 ? 1.437 -0.750 19.750 1.00 80.50 83 ASP A C 1
ATOM 616 O O . ASP A 1 83 ? 2.448 -0.834 20.447 1.00 80.50 83 ASP A O 1
ATOM 620 N N . CYS A 1 84 ? 1.492 -0.704 18.414 1.00 69.81 84 CYS A N 1
ATOM 621 C CA . CYS A 1 84 ? 2.751 -0.707 17.672 1.00 69.81 84 CYS A CA 1
ATOM 622 C C . CYS A 1 84 ? 3.601 0.540 17.968 1.00 69.81 84 CYS A C 1
ATOM 624 O O . CYS A 1 84 ? 4.810 0.427 18.111 1.00 69.81 84 CYS A O 1
ATOM 626 N N . GLY A 1 85 ? 2.991 1.722 18.098 1.00 67.25 85 GLY A N 1
ATOM 627 C CA . GLY A 1 85 ? 3.702 2.958 18.444 1.00 67.25 85 GLY A CA 1
ATOM 628 C C . GLY A 1 85 ? 4.237 2.989 19.881 1.00 67.25 85 GLY A C 1
ATOM 629 O O . GLY A 1 85 ? 5.284 3.579 20.127 1.00 67.25 85 GLY A O 1
ATOM 630 N N . LYS A 1 86 ? 3.565 2.324 20.834 1.00 60.53 86 LYS A N 1
ATOM 631 C CA . LYS A 1 86 ? 4.041 2.232 22.228 1.00 60.53 86 LYS A CA 1
ATOM 632 C C . LYS A 1 86 ? 5.237 1.297 22.403 1.00 60.53 86 LYS A C 1
ATOM 634 O O . LYS A 1 86 ? 5.989 1.485 23.348 1.00 60.53 86 LYS A O 1
ATOM 639 N N . SER A 1 87 ? 5.431 0.302 21.533 1.00 52.72 87 SER A N 1
ATOM 640 C CA . SER A 1 87 ? 6.564 -0.631 21.656 1.00 52.72 87 SER A CA 1
ATOM 641 C C . SER A 1 87 ? 7.917 -0.018 21.269 1.00 52.72 87 SER A C 1
ATOM 643 O O . SER A 1 87 ? 8.930 -0.708 21.327 1.00 52.72 87 SER A O 1
ATOM 645 N N . TRP A 1 88 ? 7.926 1.243 20.828 1.00 39.31 88 TRP A N 1
ATOM 646 C CA . TRP A 1 88 ? 9.115 2.008 20.439 1.00 39.31 88 TRP A CA 1
ATOM 647 C C . TRP A 1 88 ? 9.411 3.171 21.407 1.00 39.31 88 TRP A C 1
ATOM 649 O O . TRP A 1 88 ? 10.264 4.002 21.096 1.00 39.31 88 TRP A O 1
ATOM 659 N N . GLY A 1 89 ? 8.696 3.251 22.538 1.00 39.38 89 GLY A N 1
ATOM 660 C CA . GLY A 1 89 ? 8.877 4.257 23.593 1.00 39.38 89 GLY A CA 1
ATOM 661 C C . GLY A 1 89 ? 9.573 3.712 24.830 1.00 39.38 89 GLY A C 1
ATOM 662 O O . GLY A 1 89 ? 9.358 2.521 25.148 1.00 39.38 89 GLY A O 1
#